Protein AF-A0A9E3Y895-F1 (afdb_monomer)

Solvent-accessible surface area (backbone atoms only — not comparable to full-atom values): 7922 Å² total; per-residue (Å²): 106,48,78,46,57,80,89,56,55,67,65,58,54,51,49,51,49,45,45,59,54,32,39,69,65,65,75,47,58,88,58,44,64,72,77,51,49,76,43,52,47,69,65,63,50,51,50,54,55,52,46,60,51,62,14,41,69,49,74,47,78,58,86,65,29,40,35,43,34,23,75,55,76,71,58,69,69,55,44,51,50,46,39,76,77,44,47,89,48,42,70,48,90,58,69,35,79,46,75,69,50,72,74,32,55,75,66,64,55,63,58,86,49,36,32,38,37,28,33,47,55,90,60,68,72,56,59,53,53,61,54,48,54,60,52,30,77,97

Nearest PDB structures (foldseek):
  1b4a-assembly1_B  TM=3.026E-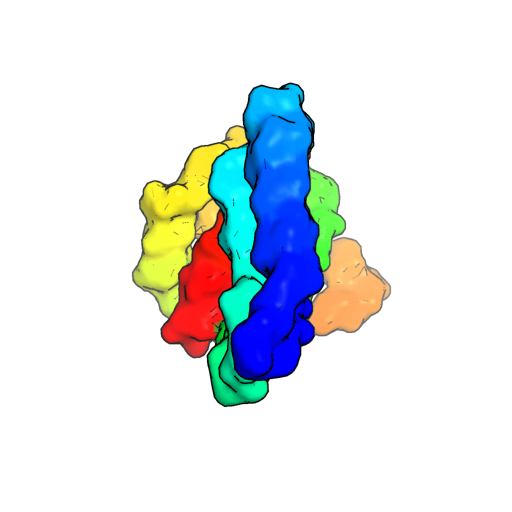01  e=6.379E-01  Geobacillus stearothermophilus
  5cj9-assembly1_A  TM=4.390E-01  e=2.634E+00  Halalkalibacterium halodurans C-125
  3kew-assembly2_B  TM=3.681E-01  e=2.634E+00  Clostridium perfringens ATCC 13124
  7aih-assembly1_N  TM=2.560E-01  e=1.337E+00  Leishmania major
  4opm-assembly1_A  TM=3.974E-01  e=5.190E+00  Acinetobacter baumannii AYE

Sequence (138 aa):
VLLDVPGGTYWQRWVDFVVDELEGGGMINPLDHTLYTMTDDVQVACDAVTSFWHNYHSIRYVGDRLVVRMQRRIPDEAIDELGDRFSHLLDSGRFERSKPLRPEVIDEDFVDLPRIAFNYGRRHYGKLRGLIDVVNRY

Foldseek 3Di:
DAEDAVVDCPVVVVVVCCCVPCVVVVVDDPLLVLVDDYDNDPVSVVCVVCLLQQWWDDWDDDPQKIKTWTQDDDDPVLQVVCCVPPVVQAPDDGWDKDQDDPVCVVVVPVRVTTIIMGRGPPPDPSCVSVNSSSRSVD

Radius of gyration: 17.19 Å; Cα contacts (8 Å, |Δi|>4): 189; chains: 1; bounding box: 40×34×45 Å

Structure (mmCIF, N/CA/C/O backbone):
data_AF-A0A9E3Y895-F1
#
_entry.id   AF-A0A9E3Y895-F1
#
loop_
_atom_site.group_PDB
_atom_site.id
_atom_site.type_symbol
_atom_site.label_atom_id
_atom_site.label_alt_id
_atom_site.label_comp_id
_atom_site.label_asym_id
_atom_site.label_entity_id
_atom_site.label_seq_id
_atom_site.pdbx_PDB_ins_code
_atom_site.Cartn_x
_atom_site.Cartn_y
_atom_site.Cartn_z
_atom_site.occupancy
_atom_site.B_iso_or_equiv
_atom_site.auth_seq_id
_atom_site.auth_comp_id
_atom_site.auth_asym_id
_atom_site.auth_atom_id
_atom_site.pdbx_PDB_model_num
ATOM 1 N N . VAL A 1 1 ? -2.367 -0.132 12.636 1.00 95.75 1 VAL A N 1
ATOM 2 C CA . VAL A 1 1 ? -3.298 -0.806 13.567 1.00 95.75 1 VAL A CA 1
ATOM 3 C C . VAL A 1 1 ? -3.544 0.117 14.739 1.00 95.75 1 VAL A C 1
ATOM 5 O O . VAL A 1 1 ? -2.579 0.652 15.271 1.00 95.75 1 VAL A O 1
ATOM 8 N N . LEU A 1 2 ? -4.809 0.323 15.080 1.00 97.25 2 LEU A N 1
ATOM 9 C CA . LEU A 1 2 ? -5.289 1.106 16.211 1.00 97.25 2 LEU A CA 1
ATOM 10 C C . LEU A 1 2 ? -5.979 0.114 17.158 1.00 97.25 2 LEU A C 1
ATOM 12 O O . LEU A 1 2 ? -7.148 -0.213 16.964 1.00 97.25 2 LEU A O 1
ATOM 16 N N . LEU A 1 3 ? -5.209 -0.467 18.081 1.00 97.19 3 LEU A N 1
ATOM 17 C CA . LEU A 1 3 ? -5.698 -1.485 19.015 1.00 97.19 3 LEU A CA 1
ATOM 18 C C . LEU A 1 3 ? -6.193 -0.809 20.297 1.00 97.19 3 LEU A C 1
ATOM 20 O O . LEU A 1 3 ? -5.431 -0.067 20.924 1.00 97.19 3 LEU A O 1
ATOM 24 N N . ASP A 1 4 ? -7.443 -1.062 20.673 1.00 96.62 4 ASP A N 1
ATOM 25 C CA . ASP A 1 4 ? -8.029 -0.637 21.948 1.00 96.62 4 ASP A CA 1
ATOM 26 C C . ASP A 1 4 ? -8.200 -1.832 22.905 1.00 96.62 4 ASP A C 1
ATOM 28 O O . ASP A 1 4 ? -8.011 -2.990 22.531 1.00 96.62 4 ASP A O 1
ATOM 32 N N . VAL A 1 5 ? -8.550 -1.553 24.158 1.00 95.69 5 VAL A N 1
ATOM 33 C CA . VAL A 1 5 ? -9.096 -2.573 25.064 1.00 95.69 5 VAL A CA 1
ATOM 34 C C . VAL A 1 5 ? -10.567 -2.841 24.719 1.00 95.69 5 VAL A C 1
ATOM 36 O O . VAL A 1 5 ? -11.234 -1.935 24.218 1.00 95.69 5 VAL A O 1
ATOM 39 N N . PRO A 1 6 ? -11.125 -4.026 25.033 1.00 95.56 6 PRO A N 1
ATOM 40 C CA . PRO A 1 6 ? -12.549 -4.282 24.830 1.00 95.56 6 PRO A CA 1
ATOM 41 C C . PRO A 1 6 ? -13.436 -3.228 25.503 1.00 95.56 6 PRO A C 1
ATOM 43 O O . PRO A 1 6 ? -13.315 -2.968 26.702 1.00 95.56 6 PRO A O 1
ATOM 46 N N . GLY A 1 7 ? -14.319 -2.604 24.719 1.00 92.12 7 GLY A N 1
ATOM 47 C CA . GLY A 1 7 ? -15.173 -1.492 25.164 1.00 92.12 7 GLY A CA 1
ATOM 48 C C . GLY A 1 7 ? -14.463 -0.136 25.312 1.00 92.12 7 GLY A C 1
ATOM 49 O O . GLY A 1 7 ? -15.079 0.832 25.765 1.00 92.12 7 GLY A O 1
ATOM 50 N N . GLY A 1 8 ? -13.186 -0.047 24.938 1.00 94.81 8 GLY A N 1
ATOM 51 C CA . GLY A 1 8 ? -12.452 1.204 24.812 1.00 94.81 8 GLY A CA 1
ATOM 52 C C . GLY A 1 8 ? -13.054 2.103 23.732 1.00 94.81 8 GLY A C 1
ATOM 53 O O . GLY A 1 8 ? -13.703 1.648 22.793 1.00 94.81 8 GLY A O 1
ATOM 54 N N . THR A 1 9 ? -12.901 3.414 23.904 1.00 96.06 9 THR A N 1
ATOM 55 C CA . THR A 1 9 ? -13.512 4.412 23.005 1.00 96.06 9 THR A CA 1
ATOM 56 C C . THR A 1 9 ? -12.500 5.401 22.448 1.00 96.06 9 THR A C 1
ATOM 58 O O . THR A 1 9 ? -12.886 6.341 21.758 1.00 96.06 9 THR A O 1
ATOM 61 N N . TYR A 1 10 ? -11.211 5.229 22.752 1.00 96.88 10 TYR A N 1
ATOM 62 C CA . TYR A 1 10 ? -10.202 6.220 22.397 1.00 96.88 10 TYR A CA 1
ATOM 63 C C . TYR A 1 10 ? -10.028 6.284 20.882 1.00 96.88 10 TYR A C 1
ATOM 65 O O . TYR A 1 10 ? -10.181 7.352 20.287 1.00 96.88 10 TYR A O 1
ATOM 73 N N . TRP A 1 11 ? -9.770 5.133 20.253 1.00 96.62 11 TRP A N 1
ATOM 74 C CA . TRP A 1 11 ? -9.558 5.087 18.808 1.00 96.62 11 TRP A CA 1
ATOM 75 C C . TRP A 1 11 ? -10.834 5.377 18.035 1.00 96.62 11 TRP A C 1
ATOM 77 O O . TRP A 1 11 ? -10.760 6.088 17.040 1.00 96.62 11 TRP A O 1
ATOM 87 N N . GLN A 1 12 ? -11.994 4.934 18.530 1.00 95.12 12 GLN A N 1
ATOM 88 C CA . GLN A 1 12 ? -13.274 5.277 17.910 1.00 95.12 12 GLN A CA 1
ATOM 89 C C . GLN A 1 12 ? -13.478 6.795 17.874 1.00 95.12 12 GLN A C 1
ATOM 91 O O . GLN A 1 12 ? -13.713 7.346 16.809 1.00 95.12 12 GLN A O 1
ATOM 96 N N . ARG A 1 13 ? -13.286 7.497 18.999 1.00 97.06 13 ARG A N 1
ATOM 97 C CA . ARG A 1 13 ? -13.427 8.963 19.044 1.00 97.06 13 ARG A CA 1
ATOM 98 C C . ARG A 1 13 ? -12.410 9.685 18.166 1.00 97.06 13 ARG A C 1
ATOM 100 O O . ARG A 1 13 ? -12.711 10.740 17.619 1.00 97.06 13 ARG A O 1
ATOM 107 N N . TRP A 1 14 ? -11.199 9.145 18.050 1.00 96.12 14 TRP A N 1
ATOM 108 C CA . TRP A 1 14 ? -10.210 9.677 17.116 1.00 96.12 14 TRP A CA 1
ATOM 109 C C . TRP A 1 14 ? -10.647 9.478 15.659 1.00 96.12 14 TRP A C 1
ATOM 111 O O . TRP A 1 14 ? -10.522 10.409 14.871 1.00 96.12 14 TRP A O 1
ATOM 121 N N . VAL A 1 15 ? -11.189 8.307 15.306 1.00 94.62 15 VAL A N 1
ATOM 122 C CA . VAL A 1 15 ? -11.742 8.042 13.969 1.00 94.62 15 VAL A CA 1
ATOM 123 C C . VAL A 1 15 ? -12.905 8.981 13.673 1.00 94.62 15 VAL A C 1
ATOM 125 O O . VAL A 1 15 ? -12.911 9.576 12.602 1.00 94.62 15 VAL A O 1
ATOM 128 N N . ASP A 1 16 ? -13.826 9.168 14.618 1.00 95.62 16 ASP A N 1
ATOM 129 C CA . ASP A 1 16 ? -14.960 10.086 14.467 1.00 95.62 16 ASP A CA 1
ATOM 130 C C . ASP A 1 16 ? -14.463 11.512 14.174 1.00 95.62 16 ASP A C 1
ATOM 132 O O . ASP A 1 16 ? -14.888 12.127 13.204 1.00 95.62 16 ASP A O 1
ATOM 136 N N . PHE A 1 17 ? -13.464 12.000 14.922 1.00 95.69 17 PHE A N 1
ATOM 137 C CA . PHE A 1 17 ? -12.821 13.291 14.644 1.00 95.69 17 PHE A CA 1
ATOM 138 C C . PHE A 1 17 ? -12.180 13.347 13.248 1.00 95.69 17 PHE A C 1
ATOM 140 O O . PHE A 1 17 ? -12.305 14.348 12.546 1.00 95.69 17 PHE A O 1
ATOM 147 N N . VAL A 1 18 ? -11.474 12.290 12.837 1.00 94.56 18 VAL A N 1
ATOM 148 C CA . VAL A 1 18 ? -10.851 12.218 11.508 1.00 94.56 18 VAL A CA 1
ATOM 149 C C . VAL A 1 18 ? -11.908 12.279 10.404 1.00 94.56 18 VAL A C 1
ATOM 151 O O . VAL A 1 18 ? -11.706 12.994 9.426 1.00 94.56 18 VAL A O 1
ATOM 154 N N . VAL A 1 19 ? -13.032 11.580 10.561 1.00 94.19 19 VAL A N 1
ATOM 155 C CA . VAL A 1 19 ? -14.150 11.627 9.610 1.00 94.19 19 VAL A CA 1
ATOM 156 C C . VAL A 1 19 ? -14.771 13.020 9.592 1.00 94.19 19 VAL A C 1
ATOM 158 O O . VAL A 1 19 ? -14.826 13.653 8.542 1.00 94.19 19 VAL A O 1
ATOM 161 N N . ASP A 1 20 ? -15.205 13.522 10.743 1.00 96.44 20 ASP A N 1
ATOM 162 C CA . ASP A 1 20 ? -16.001 14.746 10.816 1.00 96.44 20 ASP A CA 1
ATOM 163 C C . ASP A 1 20 ? -15.195 15.976 10.382 1.00 96.44 20 ASP A C 1
ATOM 165 O O . ASP A 1 20 ? -15.655 16.778 9.567 1.00 96.44 20 ASP A O 1
ATOM 169 N N . GLU A 1 21 ? -13.966 16.109 10.884 1.00 96.56 21 GLU A N 1
ATOM 170 C CA . GLU A 1 21 ? -13.150 17.298 10.653 1.00 96.56 21 GLU A CA 1
ATOM 171 C C . GLU A 1 21 ? -12.280 17.157 9.405 1.00 96.56 21 GLU A C 1
ATOM 173 O O . GLU A 1 21 ? -12.219 18.074 8.583 1.00 96.56 21 GLU A O 1
ATOM 178 N N . LEU A 1 22 ? -11.590 16.021 9.235 1.00 94.81 22 LEU A N 1
ATOM 179 C CA . LEU A 1 22 ? -10.618 15.876 8.148 1.00 94.81 22 LEU A CA 1
ATOM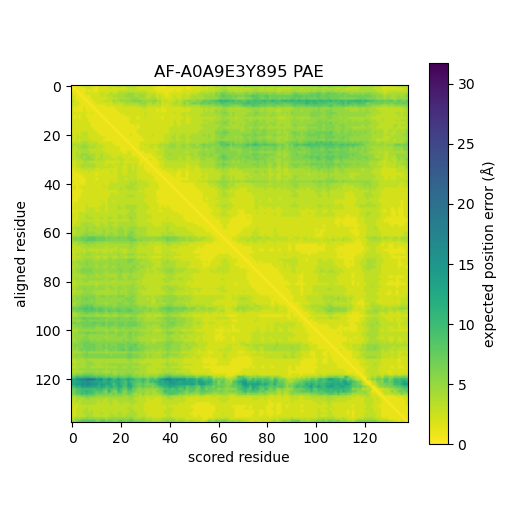 180 C C . LEU A 1 22 ? -11.279 15.443 6.843 1.00 94.81 22 LEU A C 1
ATOM 182 O O . LEU A 1 22 ? -11.015 16.057 5.808 1.00 94.81 22 LEU A O 1
ATOM 186 N N . GLU A 1 23 ? -12.121 14.408 6.859 1.00 93.69 23 GLU A N 1
ATOM 187 C CA . GLU A 1 23 ? -12.836 13.984 5.650 1.00 93.69 23 GLU A CA 1
ATOM 188 C C . GLU A 1 23 ? -13.951 14.976 5.305 1.00 93.69 23 GLU A C 1
ATOM 190 O O . GLU A 1 23 ? -14.001 15.459 4.173 1.00 93.69 23 GLU A O 1
ATOM 195 N N . GLY A 1 24 ? -14.783 15.356 6.279 1.00 94.31 24 GLY A N 1
ATOM 196 C CA . GLY A 1 24 ? -15.842 16.354 6.106 1.00 94.31 24 GLY A CA 1
ATOM 197 C C . GLY A 1 24 ? -15.309 17.713 5.638 1.00 94.31 24 GLY A C 1
ATOM 198 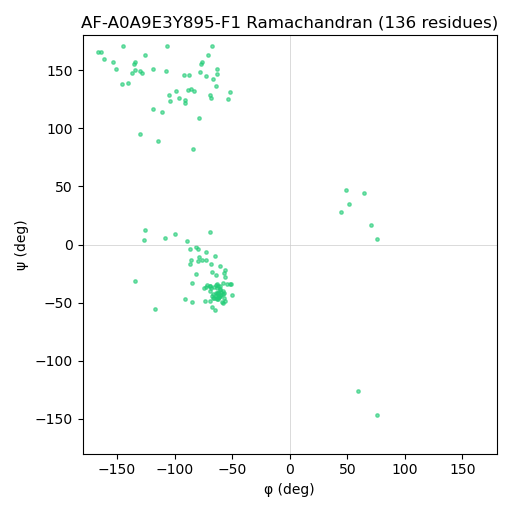O O . GLY A 1 24 ? -15.947 18.387 4.826 1.00 94.31 24 GLY A O 1
ATOM 199 N N . GLY A 1 25 ? -14.098 18.081 6.072 1.00 95.19 25 GLY A N 1
ATOM 200 C CA . GLY A 1 25 ? -13.365 19.262 5.610 1.00 95.19 25 GLY A CA 1
ATOM 201 C C . GLY A 1 25 ? -12.611 19.092 4.281 1.00 95.19 25 GLY A C 1
ATOM 202 O O . GLY A 1 25 ? -11.992 20.048 3.811 1.00 95.19 25 GLY A O 1
ATOM 203 N N . GLY A 1 26 ? -12.628 17.904 3.667 1.00 91.69 26 GLY A N 1
ATOM 204 C CA . GLY A 1 26 ? -11.962 17.607 2.392 1.00 91.69 26 GLY A CA 1
ATOM 205 C C . GLY A 1 26 ? -10.429 17.551 2.455 1.00 91.69 26 GLY A C 1
ATOM 206 O O . GLY A 1 26 ? -9.767 17.649 1.421 1.00 91.69 26 GLY A O 1
ATOM 207 N N . MET A 1 27 ? -9.852 17.419 3.652 1.00 91.19 27 MET A N 1
ATOM 208 C CA . MET A 1 27 ? -8.404 17.339 3.876 1.00 91.19 27 MET A CA 1
ATOM 209 C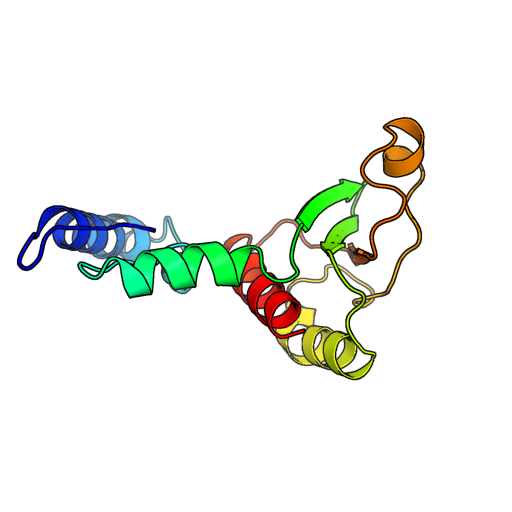 C . MET A 1 27 ? -7.839 15.936 3.632 1.00 91.19 27 MET A C 1
ATOM 211 O O . MET A 1 27 ? -6.656 15.804 3.315 1.00 91.19 27 MET A O 1
ATOM 215 N N . ILE A 1 28 ? -8.671 14.901 3.763 1.00 89.75 28 ILE A N 1
ATOM 216 C CA . ILE A 1 28 ? -8.324 13.507 3.463 1.00 89.75 28 ILE A CA 1
ATOM 217 C C . ILE A 1 28 ? -9.316 12.899 2.470 1.00 89.75 28 ILE A C 1
ATOM 219 O O . ILE A 1 28 ? -10.398 13.435 2.231 1.00 89.75 28 ILE A O 1
ATOM 223 N N . ASN A 1 29 ? -8.931 11.787 1.849 1.00 86.69 29 ASN A N 1
ATOM 224 C CA . ASN A 1 29 ? -9.804 11.039 0.955 1.00 86.69 29 ASN A CA 1
ATOM 225 C C . ASN A 1 29 ? -10.643 10.021 1.750 1.00 86.69 29 ASN A C 1
ATOM 227 O O . ASN A 1 29 ? -10.088 9.384 2.640 1.00 86.69 29 ASN A O 1
ATOM 231 N N . PRO A 1 30 ? -11.899 9.732 1.357 1.00 86.44 30 PRO A N 1
ATOM 232 C CA . PRO A 1 30 ? -12.685 8.655 1.975 1.00 86.44 30 PRO A CA 1
ATOM 233 C C . PRO A 1 30 ? -12.002 7.273 1.939 1.00 86.44 30 PRO A C 1
ATOM 235 O O . PRO A 1 30 ? -12.298 6.381 2.728 1.00 86.44 30 PRO A O 1
ATOM 238 N N . LEU A 1 31 ? -11.058 7.054 1.017 1.00 84.56 31 LEU A N 1
ATOM 239 C CA . LEU A 1 31 ? -10.267 5.822 0.964 1.00 84.56 31 LEU A CA 1
ATOM 240 C C . LEU A 1 31 ? -9.127 5.777 1.988 1.00 84.56 31 LEU A C 1
ATOM 242 O O . LEU A 1 31 ? -8.550 4.709 2.186 1.00 84.56 31 LEU A O 1
ATOM 246 N N . ASP A 1 32 ? -8.799 6.880 2.658 1.00 87.31 32 ASP A N 1
ATOM 247 C CA . ASP A 1 32 ? -7.721 6.918 3.651 1.00 87.31 32 ASP A CA 1
ATOM 248 C C . ASP A 1 32 ? -8.078 6.106 4.909 1.00 87.31 32 ASP A C 1
ATOM 250 O O . ASP A 1 32 ? -7.185 5.643 5.618 1.00 87.31 32 ASP A O 1
ATOM 254 N N . HIS A 1 33 ? -9.360 5.781 5.114 1.00 87.12 33 HIS A N 1
ATOM 255 C CA . HIS A 1 33 ? -9.811 4.787 6.096 1.00 87.12 33 HIS A CA 1
ATOM 256 C C . HIS A 1 33 ? -9.193 3.398 5.894 1.00 87.12 33 HIS A C 1
ATOM 258 O O . HIS A 1 33 ? -9.048 2.638 6.846 1.00 87.12 33 HIS A O 1
ATOM 264 N N . THR A 1 34 ? -8.765 3.067 4.672 1.00 87.56 34 THR A N 1
ATOM 265 C CA . THR A 1 34 ? -8.088 1.791 4.386 1.00 87.56 34 THR A CA 1
ATOM 266 C C . THR A 1 34 ? -6.659 1.727 4.937 1.00 87.56 34 THR A C 1
ATOM 268 O O . THR A 1 34 ? -6.063 0.650 4.992 1.00 87.56 34 THR A O 1
ATOM 271 N N . LEU A 1 35 ? -6.088 2.861 5.359 1.00 90.1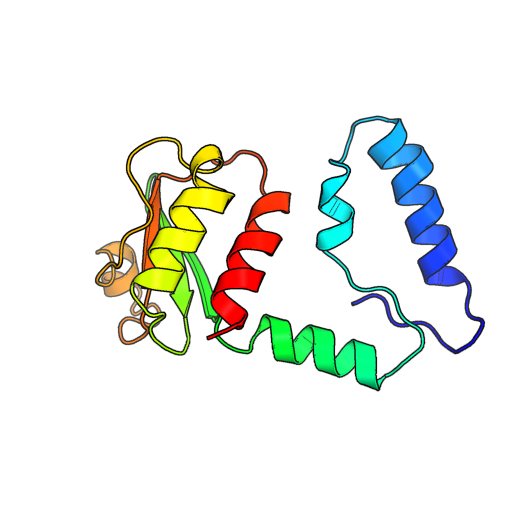9 35 LEU A N 1
ATOM 272 C CA . LEU A 1 35 ? -4.711 2.945 5.854 1.00 90.19 35 LEU A CA 1
ATOM 273 C C . LEU A 1 35 ? -4.542 2.400 7.274 1.00 90.19 35 LEU A C 1
ATOM 275 O O . LEU A 1 35 ? -3.412 2.170 7.710 1.00 90.19 35 LEU A O 1
ATOM 279 N N . TYR A 1 36 ? -5.635 2.176 7.999 1.00 92.75 36 TYR A N 1
ATOM 280 C CA . TYR A 1 36 ? -5.590 1.635 9.346 1.00 92.75 36 TYR A CA 1
ATOM 281 C C . TYR A 1 36 ? -6.615 0.523 9.556 1.00 92.75 36 TYR A C 1
ATOM 283 O O . TYR A 1 36 ? -7.629 0.412 8.880 1.00 92.75 36 TYR A O 1
ATOM 291 N N . THR A 1 37 ? -6.327 -0.309 10.549 1.00 94.81 37 THR A N 1
ATOM 292 C CA . THR A 1 37 ? -7.241 -1.320 11.078 1.00 94.81 37 THR A CA 1
ATOM 293 C C . THR A 1 37 ? -7.476 -0.964 12.529 1.00 94.81 37 THR A C 1
ATOM 295 O O . THR A 1 37 ? -6.510 -0.940 13.294 1.00 94.81 37 THR A O 1
ATOM 298 N N . MET A 1 38 ? -8.716 -0.643 12.884 1.00 95.56 38 MET A N 1
ATOM 299 C CA . MET A 1 38 ? -9.131 -0.406 14.264 1.00 95.56 38 MET A CA 1
ATOM 300 C C . MET A 1 38 ? -9.804 -1.663 14.807 1.00 95.56 38 MET A C 1
ATOM 302 O O . MET A 1 38 ? -10.638 -2.254 14.125 1.00 95.56 38 MET A O 1
ATOM 306 N N . THR A 1 39 ? -9.412 -2.093 16.000 1.00 96.50 39 THR A N 1
ATOM 307 C CA . THR A 1 39 ? -9.941 -3.308 16.631 1.00 96.50 39 THR A CA 1
ATOM 308 C C . THR A 1 39 ? -9.656 -3.290 18.130 1.00 96.50 39 THR A C 1
ATOM 310 O O . THR A 1 39 ? -8.765 -2.574 18.577 1.00 96.50 39 THR A O 1
ATOM 313 N N . ASP A 1 40 ? -10.394 -4.074 18.905 1.00 96.56 40 ASP A N 1
ATOM 314 C CA . ASP A 1 40 ? -10.109 -4.419 20.299 1.00 96.56 40 ASP A CA 1
ATOM 315 C C . ASP A 1 40 ? -9.646 -5.884 20.462 1.00 96.56 40 ASP A C 1
ATOM 317 O O . ASP A 1 40 ? -9.429 -6.357 21.580 1.00 96.56 40 ASP A O 1
ATOM 321 N N . ASP A 1 41 ? -9.451 -6.599 19.347 1.00 97.31 41 ASP A N 1
ATOM 322 C CA . ASP A 1 41 ? -8.990 -7.985 19.306 1.00 97.31 41 ASP A CA 1
ATOM 323 C C . ASP A 1 41 ? -7.515 -8.061 18.882 1.00 97.31 41 ASP A C 1
ATOM 325 O O . ASP A 1 41 ? -7.099 -7.615 17.806 1.00 97.31 41 ASP A O 1
ATOM 329 N N . VAL A 1 42 ? -6.707 -8.686 19.737 1.00 97.19 42 VAL A N 1
ATOM 330 C CA . VAL A 1 42 ? -5.279 -8.909 19.498 1.00 97.19 42 VAL A CA 1
ATOM 331 C C . VAL A 1 42 ? -5.038 -9.790 18.270 1.00 97.19 42 VAL A C 1
ATOM 333 O O . VAL A 1 42 ? -4.076 -9.544 17.545 1.00 97.19 42 VAL A O 1
ATOM 336 N N . GLN A 1 43 ? -5.889 -10.783 17.998 1.00 98.06 43 GLN A N 1
ATOM 337 C CA . GLN A 1 43 ? -5.737 -11.643 16.820 1.00 98.06 43 GLN A CA 1
ATOM 338 C C . GLN A 1 43 ? -5.940 -10.846 15.533 1.00 98.06 43 GLN A C 1
ATOM 340 O O . GLN A 1 43 ? -5.083 -10.885 14.655 1.00 98.06 43 GLN A O 1
ATOM 345 N N . VAL A 1 44 ? -6.986 -10.018 15.464 1.00 97.88 44 VAL A N 1
ATOM 346 C CA . VAL A 1 44 ? -7.227 -9.130 14.313 1.00 97.88 44 VAL A CA 1
ATOM 347 C C . VAL A 1 44 ? -6.053 -8.169 14.104 1.00 97.88 44 VAL A C 1
ATOM 349 O O . VAL A 1 44 ? -5.623 -7.938 12.973 1.00 97.88 44 VAL A O 1
ATOM 352 N N . ALA A 1 45 ? -5.490 -7.625 15.187 1.00 97.62 45 ALA A N 1
ATOM 353 C CA . ALA A 1 45 ? -4.308 -6.772 15.120 1.00 97.62 45 ALA A CA 1
ATOM 354 C C . ALA A 1 45 ? -3.076 -7.514 14.567 1.00 97.62 45 ALA A C 1
ATOM 356 O O . ALA A 1 45 ? -2.383 -6.989 13.688 1.00 97.62 45 ALA A O 1
ATOM 357 N N . CYS A 1 46 ? -2.806 -8.725 15.056 1.00 98.06 46 CYS A N 1
ATOM 358 C CA . CYS A 1 46 ? -1.717 -9.572 14.575 1.00 98.06 46 CYS A CA 1
ATOM 359 C C . CYS A 1 46 ? -1.893 -9.940 13.097 1.00 98.06 46 CYS A C 1
ATOM 361 O O . CYS A 1 46 ? -0.947 -9.803 12.315 1.00 98.06 46 CYS A O 1
ATOM 363 N N . ASP A 1 47 ? -3.097 -10.338 12.695 1.00 97.75 47 ASP A N 1
ATOM 364 C CA . ASP A 1 47 ? -3.423 -10.704 11.318 1.00 97.75 47 ASP A CA 1
ATOM 365 C C . ASP A 1 47 ? -3.254 -9.515 10.373 1.00 97.75 47 ASP A C 1
ATOM 367 O O . ASP A 1 47 ? -2.667 -9.659 9.302 1.00 97.75 47 ASP A O 1
ATOM 371 N N . ALA A 1 48 ? -3.678 -8.315 10.779 1.00 96.38 48 ALA A N 1
ATOM 372 C CA . ALA A 1 48 ? -3.505 -7.106 9.979 1.00 96.38 48 ALA A CA 1
ATOM 373 C C . ALA A 1 48 ? -2.022 -6.795 9.713 1.00 96.38 48 ALA A C 1
ATOM 375 O O . ALA A 1 48 ? -1.644 -6.481 8.581 1.00 96.38 48 ALA A O 1
ATOM 376 N N . VAL A 1 49 ? -1.162 -6.906 10.733 1.00 96.56 49 VAL A N 1
ATOM 377 C CA . VAL A 1 49 ? 0.283 -6.658 10.584 1.00 96.56 49 VAL A CA 1
ATOM 378 C C . VAL A 1 49 ? 0.942 -7.743 9.739 1.00 96.56 49 VAL A C 1
ATOM 380 O O . VAL A 1 49 ? 1.694 -7.435 8.816 1.00 96.56 49 VAL A O 1
ATOM 383 N N . THR A 1 50 ? 0.674 -9.011 10.036 1.00 97.00 50 THR A N 1
ATOM 384 C CA . THR A 1 50 ? 1.319 -10.134 9.342 1.00 97.00 50 THR A CA 1
ATOM 385 C C . THR A 1 50 ? 0.865 -10.240 7.888 1.00 97.00 50 THR A C 1
ATOM 387 O O . THR A 1 50 ? 1.699 -10.457 7.010 1.00 97.00 50 THR A O 1
ATOM 390 N N . SER A 1 51 ? -0.413 -9.979 7.603 1.00 96.19 51 SER A N 1
ATOM 391 C CA . SER A 1 51 ? -0.947 -9.938 6.237 1.00 96.19 51 SER A CA 1
ATOM 392 C C . SER A 1 51 ? -0.359 -8.783 5.428 1.00 96.19 51 SER A C 1
ATOM 394 O O . SER A 1 51 ? -0.071 -8.953 4.246 1.00 96.19 51 SER A O 1
ATOM 396 N N . PHE A 1 52 ? -0.116 -7.620 6.049 1.00 96.44 52 PHE A N 1
ATOM 397 C CA . PHE A 1 52 ? 0.517 -6.483 5.370 1.00 96.44 52 PHE A CA 1
ATOM 398 C C . PHE A 1 52 ? 1.926 -6.816 4.858 1.00 96.44 52 PHE A C 1
ATOM 400 O O . PHE A 1 52 ? 2.317 -6.345 3.792 1.00 96.44 52 PHE A O 1
ATOM 407 N N . TRP A 1 53 ? 2.681 -7.625 5.599 1.00 96.75 53 TRP A N 1
ATOM 408 C CA . TRP A 1 53 ? 4.053 -8.011 5.252 1.00 96.75 53 TRP A CA 1
ATOM 409 C C . TRP A 1 53 ? 4.151 -9.399 4.613 1.00 96.75 53 TRP A C 1
ATOM 411 O O . TRP A 1 53 ? 5.255 -9.913 4.433 1.00 96.75 53 TRP A O 1
ATOM 421 N N . HIS A 1 54 ? 3.016 -10.019 4.271 1.00 97.75 54 HIS A N 1
ATOM 422 C CA . HIS A 1 54 ? 2.988 -11.395 3.783 1.00 97.75 54 HIS A CA 1
ATOM 423 C C . HIS A 1 54 ? 3.843 -11.577 2.524 1.00 97.75 54 HIS A C 1
ATOM 425 O O . HIS A 1 54 ? 4.584 -12.560 2.405 1.00 97.75 54 HIS A O 1
ATOM 431 N N . ASN A 1 55 ? 3.757 -10.623 1.595 1.00 98.38 55 ASN A N 1
ATOM 432 C CA . ASN A 1 55 ? 4.541 -10.612 0.366 1.00 98.38 55 ASN A CA 1
ATOM 433 C C . ASN A 1 55 ? 5.152 -9.251 0.050 1.00 98.38 55 ASN A C 1
ATOM 435 O O . ASN A 1 55 ? 6.220 -9.177 -0.539 1.00 98.38 55 ASN A O 1
ATOM 439 N N . TYR A 1 56 ? 4.507 -8.157 0.427 1.00 98.38 56 TYR A N 1
ATOM 440 C CA . TYR A 1 56 ? 5.071 -6.829 0.284 1.00 98.38 56 TYR A CA 1
ATOM 441 C C . TYR A 1 56 ? 6.329 -6.674 1.148 1.00 98.38 56 TYR A C 1
ATOM 443 O O . TYR A 1 56 ? 6.356 -7.091 2.304 1.00 98.38 56 TYR A O 1
ATOM 451 N N . HIS A 1 57 ? 7.373 -6.062 0.583 1.00 98.19 57 HIS A N 1
ATOM 452 C CA . HIS A 1 57 ? 8.626 -5.795 1.288 1.00 98.19 57 HIS A CA 1
ATOM 453 C C . HIS A 1 57 ? 8.905 -4.296 1.415 1.00 98.19 57 HIS A C 1
ATOM 455 O O . HIS A 1 57 ? 9.150 -3.791 2.505 1.00 98.19 57 HIS A O 1
ATOM 461 N N . SER A 1 58 ? 8.930 -3.558 0.306 1.00 97.50 58 SER A N 1
ATOM 462 C CA . SER A 1 58 ? 9.158 -2.110 0.346 1.00 97.50 58 SER A CA 1
ATOM 463 C C . SER A 1 58 ? 8.758 -1.435 -0.958 1.00 97.50 58 SER A C 1
ATOM 465 O O . SER A 1 58 ? 8.579 -2.092 -1.983 1.00 97.50 58 SER A O 1
ATOM 467 N N . ILE A 1 59 ? 8.652 -0.108 -0.929 1.00 96.00 59 ILE A N 1
ATOM 468 C CA . ILE A 1 59 ? 8.548 0.720 -2.128 1.00 96.00 59 ILE A CA 1
ATOM 469 C C . ILE A 1 59 ? 9.72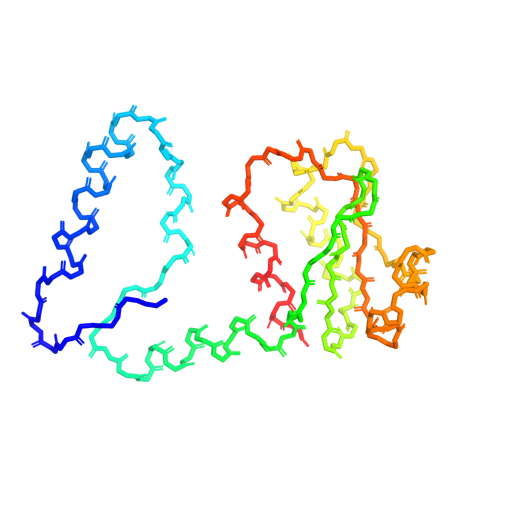5 1.684 -2.228 1.00 96.00 59 ILE A C 1
ATOM 471 O O . ILE A 1 59 ? 10.259 2.131 -1.213 1.00 96.00 59 ILE A O 1
ATOM 475 N N . ARG A 1 60 ? 10.101 2.042 -3.455 1.00 95.31 60 ARG A N 1
ATOM 476 C CA . ARG A 1 60 ? 11.103 3.075 -3.727 1.00 95.31 60 ARG A CA 1
ATOM 477 C C . ARG A 1 60 ? 10.762 3.838 -4.997 1.00 95.31 60 ARG A C 1
ATOM 479 O O . ARG A 1 60 ? 10.408 3.242 -6.009 1.00 95.31 60 ARG A O 1
ATOM 486 N N . TYR A 1 61 ? 10.925 5.155 -4.958 1.00 94.50 61 TYR A N 1
ATOM 487 C CA . TYR A 1 61 ? 10.896 5.970 -6.168 1.00 94.50 61 TYR A CA 1
ATOM 488 C C . TYR A 1 61 ? 12.259 5.958 -6.857 1.00 94.50 61 TYR A C 1
ATOM 490 O O . TYR A 1 61 ? 13.289 6.193 -6.225 1.00 94.50 61 TYR A O 1
ATOM 498 N N . VAL A 1 62 ? 12.248 5.724 -8.166 1.00 94.94 62 VAL A N 1
ATOM 499 C CA . VAL A 1 62 ? 13.416 5.815 -9.041 1.00 94.94 62 VAL A CA 1
ATOM 500 C C . VAL A 1 62 ? 13.033 6.666 -10.248 1.00 94.94 62 VAL A C 1
ATOM 502 O O . VAL A 1 62 ? 12.430 6.181 -11.206 1.00 94.94 62 VAL A O 1
ATOM 505 N N . GLY A 1 63 ? 13.347 7.963 -10.182 1.00 93.12 63 GLY A N 1
ATOM 506 C CA . GLY A 1 63 ? 12.789 8.942 -11.117 1.00 93.12 63 GLY A CA 1
ATOM 507 C C . GLY A 1 63 ? 11.261 8.956 -11.020 1.00 93.12 63 GLY A C 1
ATOM 508 O O . GLY A 1 63 ? 10.711 9.060 -9.920 1.00 93.12 63 GLY A O 1
ATOM 509 N N . ASP A 1 64 ? 10.586 8.787 -12.154 1.00 91.38 64 ASP A N 1
ATOM 510 C CA . ASP A 1 64 ? 9.117 8.752 -12.238 1.00 91.38 64 ASP A CA 1
ATOM 511 C C . ASP A 1 64 ? 8.524 7.354 -11.994 1.00 91.38 64 ASP A C 1
ATOM 513 O O . ASP A 1 64 ? 7.305 7.182 -11.932 1.00 91.38 64 ASP A O 1
ATOM 517 N N . ARG A 1 65 ? 9.377 6.334 -11.816 1.00 94.31 65 ARG A N 1
ATOM 518 C CA . ARG A 1 65 ? 8.930 4.970 -11.526 1.00 94.31 65 ARG A CA 1
ATOM 519 C C . ARG A 1 65 ? 8.781 4.751 -10.030 1.00 94.31 65 ARG A C 1
ATOM 521 O O . ARG A 1 65 ? 9.698 5.037 -9.260 1.00 94.31 65 ARG A O 1
ATOM 528 N N . LEU A 1 66 ? 7.658 4.165 -9.635 1.00 96.38 66 LEU A N 1
ATOM 529 C CA . LEU A 1 66 ? 7.511 3.523 -8.338 1.00 96.38 66 LEU A CA 1
ATOM 530 C C . LEU A 1 66 ? 7.893 2.052 -8.487 1.00 96.38 66 LEU A C 1
ATOM 532 O O . LEU A 1 66 ? 7.315 1.333 -9.302 1.00 96.38 66 LEU A O 1
ATOM 536 N N . VAL A 1 67 ? 8.882 1.620 -7.714 1.00 97.56 67 VAL A N 1
ATOM 537 C CA . VAL A 1 67 ? 9.283 0.222 -7.578 1.00 97.56 67 VAL A CA 1
ATOM 538 C C . VAL A 1 67 ? 8.606 -0.339 -6.339 1.00 97.56 67 VAL A C 1
ATOM 540 O O . VAL A 1 67 ? 8.758 0.224 -5.258 1.00 97.56 67 VAL A O 1
ATOM 543 N N . VAL A 1 68 ? 7.885 -1.447 -6.488 1.00 97.75 68 VAL A N 1
ATOM 544 C CA . VAL A 1 68 ? 7.313 -2.225 -5.384 1.00 97.75 68 VAL A CA 1
ATOM 545 C C . VAL A 1 68 ? 8.069 -3.545 -5.311 1.00 97.75 68 VAL A C 1
ATOM 547 O O . VAL A 1 68 ? 8.014 -4.350 -6.242 1.00 97.75 68 VAL A O 1
ATOM 550 N N . ARG A 1 69 ? 8.799 -3.747 -4.214 1.00 98.25 69 ARG A N 1
ATOM 551 C CA . ARG A 1 69 ? 9.552 -4.964 -3.904 1.00 98.25 69 ARG A CA 1
ATOM 552 C C . ARG A 1 69 ? 8.707 -5.928 -3.094 1.00 98.25 69 ARG A C 1
ATOM 554 O O . ARG A 1 69 ? 7.903 -5.523 -2.251 1.00 98.25 69 ARG A O 1
ATOM 561 N N . MET A 1 70 ? 8.932 -7.206 -3.349 1.00 98.38 70 MET A N 1
ATOM 562 C CA . MET A 1 70 ? 8.150 -8.309 -2.819 1.00 98.38 70 MET A CA 1
ATOM 563 C C . MET A 1 70 ? 9.066 -9.426 -2.318 1.00 98.38 70 MET A C 1
ATOM 565 O O . MET A 1 70 ? 10.183 -9.571 -2.800 1.00 98.38 70 MET A O 1
ATOM 569 N N . GLN A 1 71 ? 8.582 -10.241 -1.388 1.00 98.25 71 GLN A N 1
ATOM 570 C CA . GLN A 1 71 ? 9.263 -11.432 -0.883 1.00 98.25 71 GLN A CA 1
ATOM 571 C C . GLN A 1 71 ? 9.251 -12.555 -1.928 1.00 98.25 71 GLN A C 1
ATOM 573 O O . GLN A 1 71 ? 10.214 -13.307 -2.066 1.00 98.25 71 GLN A O 1
ATOM 578 N N . ARG A 1 72 ? 8.156 -12.674 -2.688 1.00 97.81 72 ARG A N 1
ATOM 579 C CA . ARG A 1 72 ? 7.923 -13.704 -3.706 1.00 97.81 72 ARG A CA 1
ATOM 580 C C . ARG A 1 72 ? 7.373 -13.078 -4.979 1.00 97.81 72 ARG A C 1
ATOM 582 O O . ARG A 1 72 ? 6.688 -12.061 -4.958 1.00 97.81 72 ARG A O 1
ATOM 589 N N . ARG A 1 73 ? 7.677 -13.691 -6.123 1.00 97.31 73 ARG A N 1
ATOM 590 C CA . ARG A 1 73 ? 7.169 -13.239 -7.425 1.00 97.31 73 ARG A CA 1
ATOM 591 C C . ARG A 1 73 ? 5.663 -13.514 -7.506 1.00 97.31 73 ARG A C 1
ATOM 593 O O . ARG A 1 73 ? 5.260 -14.655 -7.334 1.00 97.31 73 ARG A O 1
ATOM 600 N N . ILE A 1 74 ? 4.870 -12.501 -7.861 1.00 96.88 74 ILE A N 1
ATOM 601 C CA . ILE A 1 74 ? 3.448 -12.682 -8.196 1.00 96.88 74 ILE A CA 1
ATOM 602 C C . ILE A 1 74 ? 3.281 -13.253 -9.619 1.00 96.88 74 ILE A C 1
ATOM 604 O O . ILE A 1 74 ? 4.117 -12.951 -10.491 1.00 96.88 74 ILE A O 1
A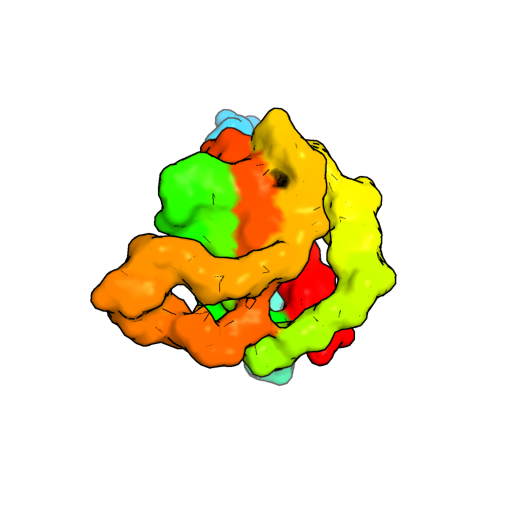TOM 608 N N . PRO A 1 75 ? 2.235 -14.061 -9.878 1.00 96.94 75 PRO A N 1
ATOM 609 C CA . PRO A 1 75 ? 1.938 -14.615 -11.202 1.00 96.94 75 PRO A CA 1
ATOM 610 C C . PRO A 1 75 ? 1.515 -13.533 -12.213 1.00 96.94 75 PRO A C 1
ATOM 612 O O . PRO A 1 75 ? 1.366 -12.367 -11.858 1.00 96.94 75 PRO A O 1
ATOM 615 N N . ASP A 1 76 ? 1.403 -13.893 -13.496 1.00 95.94 76 ASP A N 1
ATOM 616 C CA . ASP A 1 76 ? 1.015 -12.948 -14.563 1.00 95.94 76 ASP A CA 1
ATOM 617 C C . ASP A 1 76 ? -0.411 -12.425 -14.365 1.00 95.94 76 ASP A C 1
ATOM 619 O O . ASP A 1 76 ? -0.624 -11.219 -14.407 1.00 95.94 76 ASP A O 1
ATOM 623 N N . GLU A 1 77 ? -1.335 -13.308 -13.989 1.00 95.81 77 GLU A N 1
ATOM 624 C CA . GLU A 1 77 ? -2.723 -12.970 -13.647 1.00 95.81 77 GLU A CA 1
ATOM 625 C C . GLU A 1 77 ? -2.838 -11.895 -12.553 1.00 95.81 77 GLU A C 1
ATOM 627 O O . GLU A 1 77 ? -3.713 -11.037 -12.609 1.00 95.81 77 GLU A O 1
ATOM 632 N N . ALA A 1 78 ? -1.913 -11.882 -11.587 1.00 96.06 78 ALA A N 1
ATOM 633 C CA . ALA A 1 78 ? -1.877 -10.855 -10.553 1.00 96.06 78 ALA A CA 1
ATOM 634 C C . ALA A 1 78 ? -1.466 -9.492 -11.124 1.00 96.06 78 ALA A C 1
ATOM 636 O O . ALA A 1 78 ? -1.959 -8.463 -10.677 1.00 96.06 78 ALA A O 1
ATOM 637 N N . ILE A 1 79 ? -0.558 -9.465 -12.105 1.00 96.69 79 ILE A N 1
ATOM 638 C CA . ILE A 1 79 ? -0.155 -8.225 -12.783 1.00 96.69 79 ILE A CA 1
ATOM 639 C C . ILE A 1 79 ? -1.301 -7.698 -13.646 1.00 96.69 79 ILE A C 1
ATOM 641 O O . ILE A 1 79 ? -1.535 -6.489 -13.652 1.00 96.69 79 ILE A O 1
ATOM 645 N N . ASP A 1 80 ? -2.024 -8.588 -14.321 1.00 95.94 80 ASP A N 1
ATOM 646 C CA . ASP A 1 80 ? -3.207 -8.226 -15.101 1.00 95.94 80 ASP A CA 1
ATOM 647 C C . ASP A 1 80 ? -4.297 -7.645 -14.188 1.00 95.94 80 ASP A C 1
ATOM 649 O O . ASP A 1 80 ? -4.792 -6.548 -14.444 1.00 95.94 80 ASP A O 1
ATOM 653 N N . GLU A 1 81 ? -4.561 -8.284 -13.041 1.00 96.25 81 GLU A N 1
ATOM 654 C CA . GLU A 1 81 ? -5.475 -7.756 -12.024 1.00 96.25 81 GLU A CA 1
ATOM 655 C C . GLU A 1 81 ? -5.051 -6.353 -11.548 1.00 96.25 81 GLU A C 1
ATOM 657 O O . GLU A 1 81 ? -5.893 -5.464 -11.368 1.00 96.25 81 GLU A O 1
ATOM 662 N N . LEU A 1 82 ? -3.747 -6.126 -11.348 1.00 96.06 82 LEU A N 1
ATOM 663 C CA . LEU A 1 82 ? -3.244 -4.802 -10.991 1.00 96.06 82 LEU A CA 1
ATOM 664 C C . LEU A 1 82 ? -3.527 -3.771 -12.091 1.00 96.06 82 LEU A C 1
ATOM 666 O O . LEU A 1 82 ? -3.939 -2.652 -11.781 1.00 96.06 82 LEU A O 1
ATOM 670 N N . GLY A 1 83 ? -3.338 -4.145 -13.358 1.00 95.62 83 GLY A N 1
ATOM 671 C CA . GLY A 1 83 ? -3.679 -3.321 -14.517 1.00 95.62 83 GLY A CA 1
ATOM 672 C C . GLY A 1 83 ? -5.153 -2.935 -14.540 1.00 95.62 83 GLY A C 1
ATOM 673 O O . GLY A 1 83 ? -5.473 -1.746 -14.612 1.00 95.62 83 GLY A O 1
ATOM 674 N N . ASP A 1 84 ? -6.041 -3.911 -14.389 1.00 96.00 84 ASP A N 1
ATOM 675 C CA . ASP A 1 84 ? -7.486 -3.693 -14.439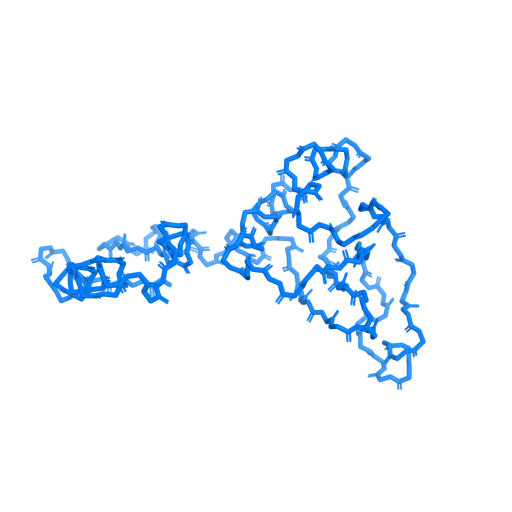 1.00 96.00 84 ASP A CA 1
ATOM 676 C C . ASP A 1 84 ? -7.971 -2.795 -13.294 1.00 96.00 84 ASP A C 1
ATOM 678 O O . ASP A 1 84 ? -8.749 -1.860 -13.500 1.00 96.00 84 ASP A O 1
ATOM 682 N N . ARG A 1 85 ? -7.480 -3.034 -12.073 1.00 93.94 85 ARG A N 1
ATOM 683 C CA . ARG A 1 85 ? -7.961 -2.338 -10.869 1.00 93.94 85 ARG A CA 1
ATOM 684 C C . ARG A 1 85 ? -7.288 -0.992 -10.626 1.00 93.94 85 ARG A C 1
ATOM 686 O O . ARG A 1 85 ? -7.914 -0.082 -10.077 1.00 93.94 85 ARG A O 1
ATOM 693 N N . PHE A 1 86 ? -6.017 -0.854 -10.995 1.00 93.19 86 PHE A N 1
ATOM 694 C CA . PHE A 1 86 ? -5.173 0.270 -10.578 1.00 93.19 86 PHE A CA 1
ATOM 695 C C . PHE A 1 86 ? -4.513 1.020 -11.738 1.00 93.19 86 PHE A C 1
ATOM 697 O O . PHE A 1 86 ? -3.660 1.867 -11.488 1.00 93.19 86 PHE A O 1
ATOM 704 N N . SER A 1 87 ? -4.922 0.798 -12.992 1.00 92.44 87 SER A N 1
ATOM 705 C CA . SER A 1 87 ? -4.458 1.592 -14.150 1.00 92.44 87 SER A CA 1
ATOM 706 C C . SER A 1 87 ? -4.590 3.103 -13.946 1.00 92.44 87 SER A C 1
ATOM 708 O O . SER A 1 87 ? -3.726 3.860 -14.368 1.00 92.44 87 SER A O 1
ATOM 710 N N . HIS A 1 88 ? -5.620 3.550 -13.226 1.00 89.50 88 HIS A N 1
ATOM 711 C CA . HIS A 1 88 ? -5.833 4.956 -12.876 1.00 89.50 88 HIS A CA 1
ATOM 712 C C . HIS A 1 88 ? -4.761 5.560 -11.942 1.00 89.50 88 HIS A C 1
ATOM 714 O O . HIS A 1 88 ? -4.774 6.765 -11.704 1.00 89.50 88 HIS A O 1
ATOM 720 N N . LEU A 1 89 ? -3.871 4.741 -11.369 1.00 89.19 89 LEU A N 1
ATOM 721 C CA . LEU A 1 89 ? -2.702 5.191 -10.603 1.00 89.19 89 LEU A CA 1
ATOM 722 C C . LEU A 1 89 ? -1.489 5.489 -11.496 1.00 89.19 89 LEU A C 1
ATOM 724 O O . LEU A 1 89 ? -0.505 6.068 -11.027 1.00 89.19 89 LEU A O 1
ATOM 728 N N . LEU A 1 90 ? -1.537 5.055 -12.756 1.00 91.81 90 LEU A N 1
ATOM 729 C CA . LEU A 1 90 ? -0.441 5.194 -13.697 1.00 91.81 90 LEU A CA 1
ATOM 730 C C . LEU A 1 90 ? -0.495 6.555 -14.388 1.00 91.81 90 LEU A C 1
ATOM 732 O O . LEU A 1 90 ? -1.534 6.940 -14.917 1.00 91.81 90 LEU A O 1
ATOM 736 N N . ASP A 1 91 ? 0.646 7.238 -14.468 1.00 91.12 91 ASP A N 1
ATOM 737 C CA . ASP A 1 91 ? 0.791 8.383 -15.380 1.00 91.12 91 ASP A CA 1
ATOM 738 C C . ASP A 1 91 ? 0.866 7.918 -16.838 1.00 91.12 91 ASP A C 1
ATOM 740 O O . ASP A 1 91 ? 0.421 8.597 -17.761 1.00 91.12 91 ASP A O 1
ATOM 744 N N . SER A 1 92 ? 1.493 6.762 -17.060 1.00 91.69 92 SER A N 1
ATOM 7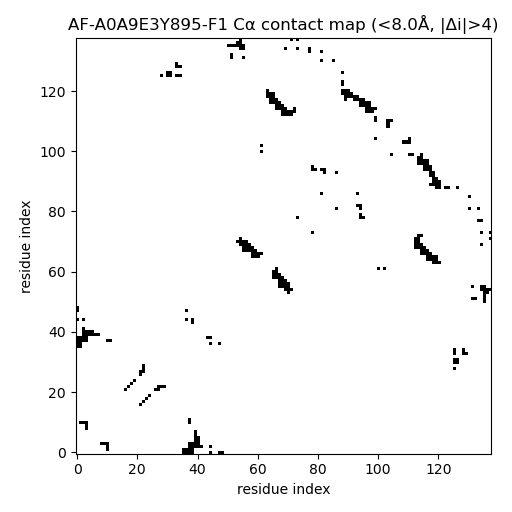45 C CA . SER A 1 92 ? 1.660 6.142 -18.373 1.00 91.69 92 SER A CA 1
ATOM 746 C C . SER A 1 92 ? 2.125 4.691 -18.241 1.00 91.69 92 SER A C 1
ATOM 748 O O . SER A 1 92 ? 2.618 4.262 -17.196 1.00 91.69 92 SER A O 1
ATOM 750 N N . GLY A 1 93 ? 2.025 3.933 -19.333 1.00 93.56 93 GLY A N 1
ATOM 751 C CA . GLY A 1 93 ? 2.514 2.558 -19.388 1.00 93.56 93 GLY A CA 1
ATOM 752 C C . GLY A 1 93 ? 1.599 1.571 -18.663 1.00 93.56 93 GLY A C 1
ATOM 753 O O . GLY A 1 93 ? 0.380 1.712 -18.689 1.00 93.56 93 GLY A O 1
ATOM 754 N N . ARG A 1 94 ? 2.195 0.534 -18.067 1.00 95.69 94 ARG A N 1
ATOM 755 C CA . ARG A 1 94 ? 1.491 -0.545 -17.358 1.00 95.69 94 ARG A CA 1
ATOM 756 C C . ARG A 1 94 ? 2.297 -1.025 -16.152 1.00 95.69 94 ARG A C 1
ATOM 758 O O . ARG A 1 94 ? 3.463 -0.660 -15.995 1.00 95.69 94 ARG A O 1
ATOM 765 N N . PHE A 1 95 ? 1.689 -1.871 -15.326 1.00 96.94 95 PHE A N 1
ATOM 766 C CA . PHE A 1 95 ? 2.417 -2.629 -14.312 1.00 96.94 95 PHE A CA 1
ATOM 767 C C . PHE A 1 95 ? 3.306 -3.669 -14.995 1.00 96.94 95 PHE A C 1
ATOM 769 O O . PHE A 1 95 ? 2.842 -4.461 -15.810 1.00 96.94 95 PHE A O 1
ATOM 776 N N . GLU A 1 96 ? 4.599 -3.662 -14.684 1.00 96.06 96 GLU A N 1
ATOM 777 C CA . GLU A 1 96 ? 5.566 -4.568 -15.299 1.00 96.06 96 GLU A CA 1
ATOM 778 C C . GLU A 1 96 ? 6.508 -5.134 -14.248 1.00 96.06 96 GLU A C 1
ATOM 780 O O . GLU A 1 96 ? 6.895 -4.441 -13.305 1.00 96.06 96 GLU A O 1
ATOM 785 N N . ARG A 1 97 ? 6.957 -6.376 -14.445 1.00 96.62 97 ARG A N 1
ATOM 786 C CA . ARG A 1 97 ? 8.110 -6.878 -13.694 1.00 96.62 97 ARG A CA 1
ATOM 787 C C . ARG A 1 97 ? 9.351 -6.112 -14.102 1.00 96.62 97 ARG A C 1
ATOM 789 O O . ARG A 1 97 ? 9.557 -5.830 -15.279 1.00 96.62 97 ARG A O 1
ATOM 796 N N . SER A 1 98 ? 10.205 -5.845 -13.128 1.00 96.31 98 SER A N 1
ATOM 797 C CA . SER A 1 98 ? 11.462 -5.160 -13.375 1.00 96.31 98 SER A CA 1
ATOM 798 C C . SER A 1 98 ? 12.617 -5.936 -12.769 1.00 96.31 98 SER A C 1
ATOM 800 O O . SER A 1 98 ? 12.490 -6.560 -11.719 1.00 96.31 98 SER A O 1
ATOM 802 N N . LYS A 1 99 ? 13.774 -5.860 -13.425 1.00 97.12 99 LYS A N 1
ATOM 803 C CA . LYS A 1 99 ? 15.054 -6.065 -12.741 1.00 97.12 99 LYS A CA 1
ATOM 804 C C . LYS A 1 99 ? 15.322 -4.861 -11.817 1.00 97.12 99 LYS A C 1
ATOM 806 O O . LYS A 1 99 ? 14.683 -3.820 -12.016 1.00 97.12 99 LYS A O 1
ATOM 811 N N . PRO A 1 100 ? 16.241 -4.966 -10.842 1.00 97.69 100 PRO A N 1
ATOM 812 C CA . PRO A 1 100 ? 16.671 -3.812 -10.058 1.00 97.69 100 PRO A CA 1
ATOM 813 C C . PRO A 1 100 ? 17.093 -2.668 -10.977 1.00 97.69 100 PRO A C 1
ATOM 815 O O . PRO A 1 100 ? 17.847 -2.868 -11.935 1.00 97.69 100 PRO A O 1
ATOM 818 N N . LEU A 1 101 ? 16.586 -1.470 -10.712 1.00 97.25 101 LEU A N 1
ATOM 819 C CA . LEU A 1 101 ? 16.989 -0.278 -11.442 1.00 97.25 101 LEU A CA 1
ATOM 820 C C . LEU A 1 101 ? 18.371 0.177 -10.968 1.00 97.25 101 LEU A C 1
ATOM 822 O O . LEU A 1 101 ? 18.796 -0.125 -9.856 1.00 97.25 101 LEU A O 1
ATOM 826 N N . ARG A 1 102 ? 19.088 0.936 -11.804 1.00 97.50 102 ARG A N 1
ATOM 827 C CA . ARG A 1 102 ? 20.476 1.342 -11.522 1.00 97.50 102 ARG A CA 1
ATOM 828 C C . ARG A 1 102 ? 20.667 1.961 -10.121 1.00 97.50 102 ARG A C 1
ATOM 830 O O . ARG A 1 102 ? 21.622 1.558 -9.466 1.00 97.50 102 ARG A O 1
ATOM 837 N N . PRO A 1 103 ? 19.792 2.859 -9.621 1.00 97.44 103 PRO A N 1
ATOM 838 C CA . PRO A 1 103 ? 19.922 3.376 -8.255 1.00 97.44 103 PRO A CA 1
ATOM 839 C C . PRO A 1 103 ? 19.667 2.348 -7.149 1.00 97.44 103 PRO A C 1
ATOM 841 O O . PRO A 1 103 ? 20.143 2.544 -6.041 1.00 97.44 103 PRO A O 1
ATOM 844 N N . GLU A 1 104 ? 18.918 1.273 -7.407 1.00 97.69 104 GLU A N 1
ATOM 845 C CA . GLU A 1 104 ? 18.788 0.161 -6.453 1.00 97.69 104 GLU A CA 1
ATOM 846 C C . GLU A 1 104 ? 20.065 -0.684 -6.427 1.00 97.69 104 GLU A C 1
ATOM 848 O O . GLU A 1 104 ? 20.476 -1.127 -5.365 1.00 97.69 104 GLU A O 1
ATOM 853 N N . VAL A 1 105 ? 20.712 -0.876 -7.584 1.00 97.81 105 VAL A N 1
ATOM 854 C CA . VAL A 1 105 ? 21.977 -1.623 -7.687 1.00 97.81 105 VAL A CA 1
ATOM 855 C C . VAL A 1 105 ? 23.125 -0.885 -7.005 1.00 97.81 105 VAL A C 1
ATOM 857 O O . VAL A 1 105 ? 23.897 -1.509 -6.292 1.00 97.81 105 VAL A O 1
ATOM 860 N N . ILE A 1 106 ? 23.234 0.430 -7.219 1.00 97.38 106 ILE A N 1
ATOM 861 C CA . ILE A 1 106 ? 24.285 1.259 -6.606 1.00 97.38 106 ILE A CA 1
ATOM 862 C C . ILE A 1 106 ? 24.193 1.229 -5.078 1.00 97.38 106 ILE A C 1
ATOM 864 O O . ILE A 1 106 ? 25.221 1.173 -4.413 1.00 97.38 106 ILE A O 1
ATOM 868 N N . ASP A 1 107 ? 22.973 1.246 -4.546 1.00 97.44 107 ASP A N 1
ATOM 869 C CA . ASP A 1 107 ? 22.731 1.280 -3.103 1.00 97.44 107 ASP A CA 1
ATOM 870 C C . ASP A 1 107 ? 22.638 -0.127 -2.481 1.00 97.44 107 ASP A C 1
ATOM 872 O O . ASP A 1 107 ? 22.319 -0.241 -1.301 1.00 97.44 107 ASP A O 1
ATOM 876 N N . GLU A 1 108 ? 22.848 -1.192 -3.269 1.00 96.31 108 GLU A N 1
ATOM 877 C CA . GLU A 1 108 ? 22.677 -2.597 -2.856 1.00 96.31 108 GLU A CA 1
ATOM 878 C C . GLU A 1 108 ? 21.304 -2.881 -2.204 1.00 96.31 108 GLU A C 1
ATOM 880 O O . GLU A 1 108 ? 21.140 -3.711 -1.310 1.00 96.31 108 GLU A O 1
ATOM 885 N N . ASP A 1 109 ? 20.270 -2.191 -2.686 1.00 96.00 109 ASP A N 1
ATOM 886 C CA . ASP A 1 109 ? 18.954 -2.106 -2.056 1.00 96.00 109 ASP A CA 1
ATOM 887 C C . ASP A 1 109 ? 18.076 -3.311 -2.433 1.00 96.00 109 ASP A C 1
ATOM 889 O O . ASP A 1 109 ? 17.265 -3.275 -3.370 1.00 96.00 109 ASP A O 1
ATOM 893 N N . PHE A 1 110 ? 18.294 -4.410 -1.704 1.00 97.56 110 PHE A N 1
ATOM 894 C CA . PHE A 1 110 ? 17.591 -5.689 -1.835 1.00 97.56 110 PHE A CA 1
ATOM 895 C C . PHE A 1 110 ? 17.526 -6.178 -3.286 1.00 97.56 110 PHE A C 1
ATOM 897 O O . PHE A 1 110 ? 16.460 -6.551 -3.776 1.00 97.56 110 PHE A O 1
ATOM 904 N N . VAL A 1 111 ? 18.645 -6.137 -4.013 1.00 97.44 111 VAL A N 1
ATOM 905 C CA . VAL A 1 111 ? 18.730 -6.395 -5.468 1.00 97.44 111 VAL A CA 1
ATOM 906 C C . VAL A 1 111 ? 18.269 -7.794 -5.901 1.00 97.44 111 VAL A C 1
ATOM 908 O O . VAL A 1 111 ? 17.884 -7.977 -7.053 1.00 97.44 111 VAL A O 1
ATOM 911 N N . ASP A 1 112 ? 18.197 -8.746 -4.975 1.00 97.69 112 ASP A N 1
ATOM 912 C CA . ASP A 1 112 ? 17.756 -10.114 -5.265 1.00 97.69 112 ASP A CA 1
ATOM 913 C C . ASP A 1 112 ? 16.232 -10.302 -5.191 1.00 97.69 112 ASP A C 1
ATOM 915 O O . ASP A 1 112 ? 15.696 -11.274 -5.725 1.00 97.69 112 ASP A O 1
ATOM 919 N N . LEU A 1 113 ? 15.497 -9.371 -4.569 1.00 98.38 113 LEU A N 1
ATOM 920 C CA . LEU A 1 113 ? 14.051 -9.519 -4.387 1.00 98.38 113 LEU A CA 1
ATOM 921 C C . LEU A 1 113 ? 13.250 -9.321 -5.693 1.00 98.38 113 LEU A C 1
ATOM 923 O O . LEU A 1 113 ? 13.579 -8.470 -6.526 1.00 98.38 113 LEU A O 1
ATOM 927 N N . PRO A 1 114 ? 12.149 -10.053 -5.908 1.00 98.31 114 PRO A N 1
ATOM 928 C CA . PRO A 1 114 ? 11.239 -9.765 -7.010 1.00 98.31 114 PRO A CA 1
ATOM 929 C C . PRO A 1 114 ? 10.608 -8.375 -6.856 1.00 98.31 114 PRO A C 1
ATOM 931 O O . PRO A 1 114 ? 10.349 -7.902 -5.749 1.00 98.31 114 PRO A O 1
ATOM 934 N N . ARG A 1 115 ? 10.354 -7.703 -7.983 1.00 98.19 115 ARG A N 1
ATOM 935 C CA . ARG A 1 115 ? 9.739 -6.372 -7.988 1.00 98.19 115 ARG A CA 1
ATOM 936 C C . ARG A 1 115 ? 8.917 -6.099 -9.236 1.00 98.19 115 ARG A C 1
ATOM 938 O O . ARG A 1 115 ? 9.224 -6.592 -10.328 1.00 98.19 115 ARG A O 1
ATOM 945 N N . ILE A 1 116 ? 7.903 -5.265 -9.061 1.00 98.06 116 ILE A N 1
ATOM 946 C CA . ILE A 1 116 ? 7.188 -4.604 -10.150 1.00 98.06 116 ILE A CA 1
ATOM 947 C C . ILE A 1 116 ? 7.557 -3.124 -10.165 1.00 98.06 116 ILE A C 1
ATOM 949 O O . ILE A 1 116 ? 7.861 -2.543 -9.123 1.00 98.06 116 ILE A O 1
ATOM 953 N N . ALA A 1 117 ? 7.557 -2.511 -11.343 1.00 97.12 117 ALA A N 1
ATOM 954 C CA . ALA A 1 117 ? 7.821 -1.090 -11.488 1.00 97.12 117 ALA A CA 1
ATOM 955 C C . ALA A 1 117 ? 6.903 -0.466 -12.534 1.00 97.12 117 ALA A C 1
ATOM 957 O O . ALA A 1 117 ? 6.689 -1.028 -13.608 1.00 97.12 117 ALA A O 1
ATOM 958 N N . PHE A 1 118 ? 6.404 0.727 -12.245 1.00 96.38 118 PHE A N 1
ATOM 959 C CA . PHE A 1 118 ? 5.428 1.422 -13.081 1.00 96.38 118 PHE A CA 1
ATOM 960 C C . PHE A 1 118 ? 5.534 2.936 -12.895 1.00 96.38 118 PHE A C 1
ATOM 962 O O . PHE A 1 118 ? 6.048 3.395 -11.874 1.00 96.38 118 PHE A O 1
ATOM 969 N N . ASN A 1 119 ? 5.084 3.715 -13.880 1.00 94.56 119 ASN A N 1
ATOM 970 C CA . ASN A 1 119 ? 5.092 5.177 -13.787 1.00 94.56 119 ASN A CA 1
ATOM 971 C C . ASN A 1 119 ? 3.909 5.608 -12.924 1.00 94.56 119 ASN A C 1
ATOM 973 O O . ASN A 1 119 ? 2.765 5.460 -13.345 1.00 94.56 119 ASN A O 1
ATOM 977 N N . TYR A 1 120 ? 4.173 6.090 -11.714 1.00 87.75 120 TYR A N 1
ATOM 978 C CA . TYR A 1 120 ? 3.131 6.391 -10.735 1.00 87.75 120 TYR A CA 1
ATOM 979 C C . TYR A 1 120 ? 2.910 7.891 -10.623 1.00 87.75 120 TYR A C 1
ATOM 981 O O . TYR A 1 120 ? 3.852 8.626 -10.324 1.00 87.75 120 TYR A O 1
ATOM 989 N N . GLY A 1 121 ? 1.654 8.325 -10.744 1.00 75.75 121 GLY A N 1
ATOM 990 C CA . GLY A 1 121 ? 1.303 9.742 -10.852 1.00 75.75 121 GLY A CA 1
ATOM 991 C C . GLY A 1 121 ? 1.488 10.620 -9.629 1.00 75.75 121 GLY A C 1
ATOM 992 O O . GLY A 1 121 ? 1.000 11.748 -9.620 1.00 75.75 121 GLY A O 1
ATOM 993 N N . ARG A 1 122 ? 2.171 10.124 -8.583 1.00 76.44 122 ARG A N 1
ATOM 994 C CA . ARG A 1 122 ? 2.467 10.822 -7.312 1.00 76.44 122 ARG A CA 1
ATOM 995 C C . ARG A 1 122 ? 1.260 11.575 -6.731 1.00 76.44 122 ARG A C 1
ATOM 997 O O . ARG A 1 122 ? 1.392 12.569 -6.019 1.00 76.44 122 ARG A O 1
ATOM 1004 N N . ARG A 1 123 ? 0.071 11.069 -7.039 1.00 71.56 123 ARG A N 1
ATOM 1005 C CA . ARG A 1 123 ? -1.255 11.539 -6.647 1.00 71.56 123 ARG A CA 1
ATOM 1006 C C . ARG A 1 123 ? -1.985 10.317 -6.099 1.00 71.56 123 ARG A C 1
ATOM 1008 O O . ARG A 1 123 ? -1.720 9.205 -6.540 1.00 71.56 123 ARG A O 1
ATOM 1015 N N . HIS A 1 124 ? -2.889 10.508 -5.143 1.00 72.38 124 HIS A N 1
ATOM 1016 C CA . HIS A 1 124 ? -3.698 9.420 -4.567 1.00 72.38 124 HIS A CA 1
ATOM 1017 C C . HIS A 1 124 ? -2.910 8.335 -3.803 1.00 72.38 124 HIS A C 1
ATOM 1019 O O . HIS A 1 124 ? -3.200 7.150 -3.936 1.00 72.38 124 HIS A O 1
ATOM 1025 N N . TYR A 1 125 ? -1.954 8.730 -2.952 1.00 74.31 125 TYR A N 1
ATOM 1026 C CA . TYR A 1 125 ? -1.152 7.804 -2.130 1.00 74.31 125 TYR A CA 1
ATOM 1027 C C . TYR A 1 125 ? -1.978 6.803 -1.308 1.00 74.31 125 TYR A C 1
ATOM 1029 O O . TYR A 1 125 ? -1.565 5.650 -1.197 1.00 74.31 125 TYR A O 1
ATOM 1037 N N . GLY A 1 126 ? -3.161 7.193 -0.816 1.00 74.94 126 GLY A N 1
ATOM 1038 C CA . GLY A 1 126 ? -4.070 6.294 -0.096 1.00 74.94 126 GLY A CA 1
ATOM 1039 C C . GLY A 1 126 ? -4.457 5.041 -0.892 1.00 74.94 126 GLY A C 1
ATOM 1040 O O . GLY A 1 126 ? -4.649 3.966 -0.331 1.00 74.94 126 GLY A O 1
ATOM 1041 N N . LYS A 1 127 ? -4.459 5.121 -2.228 1.00 82.38 127 LYS A N 1
ATOM 1042 C CA . LYS A 1 127 ? -4.819 4.000 -3.105 1.00 82.38 127 LYS A CA 1
ATOM 1043 C C . LYS A 1 127 ? -3.702 2.975 -3.305 1.00 82.38 127 LYS A C 1
ATOM 1045 O O . LYS A 1 127 ? -3.986 1.864 -3.755 1.00 82.38 127 LYS A O 1
ATOM 1050 N N . LEU A 1 128 ? -2.457 3.293 -2.935 1.00 89.69 128 LEU A N 1
ATOM 1051 C CA . LEU A 1 128 ? -1.364 2.312 -2.946 1.00 89.69 128 LEU A CA 1
ATOM 1052 C C . LEU A 1 128 ? -1.614 1.174 -1.958 1.00 89.69 128 LEU A C 1
ATOM 1054 O O . LEU A 1 128 ? -1.151 0.059 -2.189 1.00 89.69 128 LEU A O 1
ATOM 1058 N N . ARG A 1 129 ? -2.384 1.426 -0.892 1.00 91.62 129 ARG A N 1
ATOM 1059 C CA . ARG A 1 129 ? -2.757 0.395 0.076 1.00 91.62 129 ARG A CA 1
ATOM 1060 C C . ARG A 1 129 ? -3.457 -0.783 -0.597 1.00 91.62 129 ARG A C 1
ATOM 1062 O O . ARG A 1 129 ? -3.022 -1.915 -0.413 1.00 91.62 129 ARG A O 1
ATOM 1069 N N . GLY A 1 130 ? -4.453 -0.503 -1.438 1.00 92.25 130 GLY A N 1
ATOM 1070 C CA . GLY A 1 130 ? -5.196 -1.536 -2.158 1.00 92.25 130 GLY A CA 1
ATOM 1071 C C . GLY A 1 130 ? -4.330 -2.332 -3.139 1.00 92.25 130 GLY A C 1
ATOM 1072 O O . GLY A 1 130 ? -4.526 -3.537 -3.284 1.00 92.25 130 GLY A O 1
ATOM 1073 N N . LEU A 1 131 ? -3.342 -1.695 -3.777 1.00 94.44 131 LEU A N 1
ATOM 1074 C CA . LEU A 1 131 ? -2.362 -2.397 -4.614 1.00 94.44 131 LEU A CA 1
ATOM 1075 C C . LEU A 1 131 ? -1.516 -3.361 -3.775 1.00 94.44 131 LEU A C 1
ATOM 1077 O O . LEU A 1 131 ? -1.326 -4.513 -4.162 1.00 94.44 131 LEU A O 1
ATOM 1081 N N . ILE A 1 132 ? -1.033 -2.903 -2.618 1.00 95.75 132 ILE A N 1
ATOM 1082 C CA . ILE A 1 132 ? -0.265 -3.732 -1.682 1.00 95.75 132 ILE A CA 1
ATOM 1083 C C . ILE A 1 132 ? -1.114 -4.918 -1.197 1.00 95.75 132 ILE A C 1
ATOM 1085 O O . ILE A 1 132 ? -0.606 -6.032 -1.107 1.00 95.75 132 ILE A O 1
ATOM 1089 N N . ASP A 1 133 ? -2.413 -4.720 -0.963 1.00 95.12 133 ASP A N 1
ATOM 1090 C CA . ASP A 1 133 ? -3.327 -5.808 -0.595 1.00 95.12 133 ASP A CA 1
ATOM 1091 C C . ASP A 1 133 ? -3.468 -6.868 -1.685 1.00 95.12 133 ASP A C 1
ATOM 1093 O O . ASP A 1 133 ? -3.532 -8.051 -1.368 1.00 95.12 133 ASP A O 1
ATOM 1097 N N . VAL A 1 134 ? -3.480 -6.481 -2.967 1.00 96.06 134 VAL A N 1
ATOM 1098 C CA . VAL A 1 134 ? -3.438 -7.455 -4.071 1.00 96.06 134 VAL A CA 1
ATOM 1099 C C . VAL A 1 134 ? -2.133 -8.239 -4.055 1.00 96.06 134 VAL A C 1
ATOM 1101 O O . VAL A 1 134 ? -2.162 -9.463 -4.133 1.00 96.06 134 VAL A O 1
ATOM 1104 N N . VAL A 1 135 ? -1.001 -7.553 -3.904 1.00 97.00 135 VAL A N 1
ATOM 1105 C CA . VAL A 1 135 ? 0.324 -8.188 -3.850 1.00 97.00 135 VAL A CA 1
ATOM 1106 C C . VAL A 1 135 ? 0.417 -9.209 -2.711 1.00 97.00 135 VAL A C 1
ATOM 1108 O O . VAL A 1 135 ? 0.969 -10.290 -2.903 1.00 97.00 135 VAL A O 1
ATOM 1111 N N . ASN A 1 136 ? -0.156 -8.896 -1.549 1.00 97.62 136 ASN A N 1
ATOM 1112 C CA . ASN A 1 136 ? -0.126 -9.748 -0.361 1.00 97.62 136 ASN A CA 1
ATOM 1113 C C . ASN A 1 136 ? -1.016 -10.996 -0.424 1.00 97.62 136 ASN A C 1
ATOM 1115 O O . ASN A 1 136 ? -0.934 -11.818 0.482 1.00 97.62 136 ASN A O 1
ATOM 1119 N N . ARG A 1 137 ? -1.840 -11.176 -1.465 1.00 96.00 137 ARG A N 1
ATOM 1120 C CA . ARG A 1 137 ? -2.612 -12.419 -1.656 1.00 96.00 137 ARG A CA 1
ATOM 1121 C C . ARG A 1 137 ? -1.805 -13.573 -2.266 1.00 96.00 137 ARG A C 1
ATOM 1123 O O . ARG A 1 137 ? -2.349 -14.666 -2.402 1.00 96.00 137 ARG A O 1
ATOM 1130 N N . TYR A 1 138 ? -0.548 -13.326 -2.636 1.00 92.06 138 TYR A N 1
ATOM 1131 C CA . TYR A 1 138 ? 0.365 -14.263 -3.308 1.00 92.06 138 TYR A CA 1
ATOM 1132 C C . TYR A 1 138 ? 1.665 -14.441 -2.499 1.00 92.06 138 TYR A C 1
ATOM 1134 O O . TYR A 1 138 ? 2.393 -15.444 -2.666 1.00 92.06 138 TYR A O 1
#

Secondary structure (DSSP, 8-state):
-EE--TT--HHHHHHHHIIIIIITTTSS-GGGGGG--EES-HHHHHHHHHHHTSSEEEEEEETTEEEEEESSPPPHHHHHHHHHHHGGGEEEEEEEE-PPPHHHHHTT-STTS-EEEEEE-S--GGGHHHHHHHHTT-

pLDDT: mean 94.24, std 5.27, range [71.56, 98.38]

Mean predicted aligned error: 3.5 Å